Protein AF-A0A263NX92-F1 (afdb_monomer)

Radius of gyration: 28.62 Å; Cα contacts (8 Å, |Δi|>4): 161; chains: 1; bounding box: 52×69×77 Å

Foldseek 3Di:
DDDDDDDDPDPPDPDDPPPPPPPPPDDPDPDPPDDDDDDDDDDDDDPDDDDDFWKEKEFECDQAWKWKDFLRDIDIAHHRGIDIDTCVRDDIDIDGPDPPDDFPDWDWDADDPVHHTGTYTYTD

Nearest PDB structures (foldseek):
  7pmx-assembly1_A  TM=6.788E-01  e=3.581E-02  Homo sapiens
  7u8t-assembly1_A  TM=5.416E-01  e=2.992E-02  Thermochaetoides thermophila
  7pmw-assembly1_A  TM=6.203E-01  e=4.037E-02  Homo sapiens
  5a9d-assembly1_B  TM=5.008E-01  e=1.117E-01  Mus musculus
  7s8u-assembly1_A  TM=5.399E-01  e=1.699E-01  Equus caballus

Mean predicted aligned error: 17.08 Å

pLDDT: mean 76.17, std 19.88, range [32.62, 95.88]

Sequence (124 aa):
MDRKSPAVFTAVLVSVFMQVANADSAPTQNVPDGQVFIAPVQAPETPATTVVLKPVEVRNNSTFVVSVFQKGKKETLQPNGILTMDLSNGVITLSTTTKTDAVKFITLSGKTGACQQENCLTLQ

Solvent-accessible surface area (backbone atoms only — not comparable to full-atom values): 8246 Å² total; per-residue (Å²): 140,81,88,83,87,83,77,85,82,79,80,80,78,82,75,77,77,76,75,72,74,70,74,71,73,74,76,87,72,87,71,68,93,86,73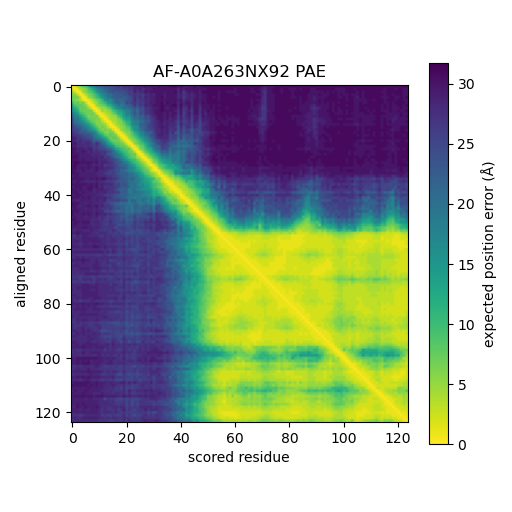,81,86,74,78,85,78,78,74,82,82,75,76,83,78,80,81,80,66,59,53,33,31,38,32,32,66,30,93,55,53,33,36,39,33,44,76,91,43,78,44,81,39,45,51,72,26,75,47,80,45,56,48,80,64,45,71,78,45,79,40,62,74,48,93,85,57,73,79,78,50,76,45,81,41,63,58,47,100,90,37,91,34,64,34,27,43,40,35,58

Secondary structure (DSSP, 8-state):
------------------------------PPTT----PPPPPP----------EEEEEE-SSS-EEEEETTEEEEE-TT-EEEEEGGG--EEEEESSSS-----EEEE---SS--SSEEEEE-

Structure (mmCIF, N/CA/C/O backbone):
data_AF-A0A263NX92-F1
#
_entry.id   AF-A0A263NX92-F1
#
loop_
_atom_site.group_PDB
_atom_site.id
_atom_site.type_symbol
_atom_site.label_atom_id
_atom_site.label_alt_id
_atom_site.label_comp_id
_atom_site.label_asym_id
_atom_site.label_entity_id
_atom_site.label_seq_id
_atom_site.pdbx_PDB_ins_code
_atom_site.Cartn_x
_atom_site.Cartn_y
_atom_site.Cartn_z
_atom_site.occupancy
_atom_site.B_iso_or_equiv
_atom_site.auth_seq_id
_atom_site.auth_comp_id
_atom_site.auth_asym_id
_atom_site.auth_atom_id
_atom_site.pdbx_PDB_model_num
ATOM 1 N N . MET A 1 1 ? 37.007 -23.638 48.343 1.00 36.69 1 MET A N 1
ATOM 2 C CA . MET A 1 1 ? 35.680 -24.173 48.709 1.00 36.69 1 MET A CA 1
ATOM 3 C C . MET A 1 1 ? 34.657 -23.168 48.214 1.00 36.69 1 MET A C 1
ATOM 5 O O . MET A 1 1 ? 34.750 -22.024 48.613 1.00 36.69 1 MET A O 1
ATOM 9 N N . ASP A 1 2 ? 33.699 -23.441 47.350 1.00 38.19 2 ASP A N 1
ATOM 10 C CA . ASP A 1 2 ? 33.380 -24.571 46.489 1.00 38.19 2 ASP A CA 1
ATOM 11 C C . ASP A 1 2 ? 32.191 -24.093 45.631 1.00 38.19 2 ASP A C 1
ATOM 13 O O . ASP A 1 2 ? 31.454 -23.204 46.053 1.00 38.19 2 ASP A O 1
ATOM 17 N N . ARG A 1 3 ? 31.986 -24.749 44.488 1.00 39.66 3 ARG A N 1
ATOM 18 C CA . ARG A 1 3 ? 30.860 -24.647 43.537 1.00 39.66 3 ARG A CA 1
ATOM 19 C C . ARG A 1 3 ? 30.851 -23.446 42.574 1.00 39.66 3 ARG A C 1
ATOM 21 O O . ARG A 1 3 ? 30.677 -22.318 43.003 1.00 39.66 3 ARG A O 1
ATOM 28 N N . LYS A 1 4 ? 31.065 -23.566 41.254 1.00 32.62 4 LYS A N 1
ATOM 29 C CA . LYS A 1 4 ? 30.801 -24.570 40.181 1.00 32.62 4 LYS A CA 1
ATOM 30 C C . LYS A 1 4 ? 29.796 -23.970 39.183 1.00 32.62 4 LYS A C 1
ATOM 32 O O . LYS A 1 4 ? 28.706 -23.563 39.562 1.00 32.62 4 LYS A O 1
ATOM 37 N N . SER A 1 5 ? 30.262 -23.890 37.936 1.00 48.75 5 SER A N 1
ATOM 38 C CA . SER A 1 5 ? 29.740 -23.218 36.738 1.00 48.75 5 SER A CA 1
ATOM 39 C C . SER A 1 5 ? 28.255 -23.387 36.422 1.00 48.75 5 SER A C 1
ATOM 41 O O . SER A 1 5 ? 27.680 -24.430 36.736 1.00 48.75 5 SER A O 1
ATOM 43 N N . PRO A 1 6 ? 27.720 -22.504 35.558 1.00 44.50 6 PRO A N 1
ATOM 44 C CA . PRO A 1 6 ? 26.688 -22.893 34.618 1.00 44.50 6 PRO A CA 1
ATOM 45 C C . PRO A 1 6 ? 27.161 -22.833 33.156 1.00 44.50 6 PRO A C 1
ATOM 47 O O . PRO A 1 6 ? 27.740 -21.858 32.688 1.00 44.50 6 PRO A O 1
ATOM 50 N N . ALA A 1 7 ? 26.831 -23.927 32.472 1.00 41.56 7 ALA A N 1
ATOM 51 C CA . ALA A 1 7 ? 26.396 -24.012 31.083 1.00 41.56 7 ALA A CA 1
ATOM 52 C C . ALA A 1 7 ? 27.351 -23.524 29.980 1.00 41.56 7 ALA A C 1
ATOM 54 O O . ALA A 1 7 ? 27.279 -22.411 29.467 1.00 41.56 7 ALA A O 1
ATOM 55 N N . VAL A 1 8 ? 28.160 -24.484 29.534 1.00 44.53 8 VAL A N 1
ATOM 56 C CA . VAL A 1 8 ? 28.642 -24.627 28.157 1.00 44.53 8 VAL A CA 1
ATOM 57 C C . VAL A 1 8 ? 27.474 -24.407 27.184 1.00 44.53 8 VAL A C 1
ATOM 59 O O . VAL A 1 8 ? 26.538 -25.202 27.154 1.00 44.53 8 VAL A O 1
ATOM 62 N N . PHE A 1 9 ? 27.522 -23.339 26.387 1.00 42.62 9 PHE A N 1
ATOM 63 C CA . PHE A 1 9 ? 26.643 -23.172 25.230 1.00 42.62 9 PHE A CA 1
ATOM 64 C C . PHE A 1 9 ? 27.138 -24.100 24.119 1.00 42.62 9 PHE A C 1
ATOM 66 O O . PHE A 1 9 ? 28.111 -23.814 23.424 1.00 42.62 9 PHE A O 1
ATOM 73 N N . THR A 1 10 ? 26.495 -25.257 23.991 1.00 46.72 10 THR A N 1
ATOM 74 C CA . THR A 1 10 ? 26.731 -26.202 22.901 1.00 46.72 10 THR A CA 1
ATOM 75 C C . THR A 1 10 ? 26.221 -25.584 21.599 1.00 46.72 10 THR A C 1
ATOM 77 O O . THR A 1 10 ? 25.019 -25.411 21.411 1.00 46.72 10 THR A O 1
ATOM 80 N N . ALA A 1 11 ? 27.137 -25.231 20.698 1.00 48.03 11 ALA A N 1
ATOM 81 C CA . ALA A 1 11 ? 26.807 -24.868 19.328 1.00 48.03 11 ALA A CA 1
ATOM 82 C C . ALA A 1 11 ? 26.220 -26.098 18.617 1.00 48.03 11 ALA A C 1
ATOM 84 O O . ALA A 1 11 ? 26.915 -27.088 18.390 1.00 48.03 11 ALA A O 1
ATOM 85 N N . VAL A 1 12 ? 24.932 -26.049 18.279 1.00 42.97 12 VAL A N 1
ATOM 86 C CA . VAL A 1 12 ? 24.300 -27.050 17.415 1.00 42.97 12 VAL A CA 1
ATOM 87 C C . VAL A 1 12 ? 24.704 -26.731 15.975 1.00 42.97 12 VAL A C 1
ATOM 89 O O . VAL A 1 12 ? 24.102 -25.886 15.317 1.00 42.97 12 VAL A O 1
ATOM 92 N N . LEU A 1 13 ? 25.765 -27.381 15.495 1.00 49.66 13 LEU A N 1
ATOM 93 C CA . LEU A 1 13 ? 26.097 -27.443 14.072 1.00 49.66 13 LEU A CA 1
ATOM 94 C C . LEU A 1 13 ? 25.064 -28.338 13.380 1.00 49.66 13 LEU A C 1
ATOM 96 O O . LEU A 1 13 ? 25.136 -29.563 13.461 1.00 49.66 13 LEU A O 1
ATOM 100 N N . VAL A 1 14 ? 24.096 -27.731 12.694 1.00 44.16 14 VAL A N 1
ATOM 101 C CA . VAL A 1 14 ? 23.236 -28.456 11.753 1.00 44.16 14 VAL A CA 1
ATOM 102 C C . VAL A 1 14 ? 24.088 -28.780 10.525 1.00 44.16 14 VAL A C 1
ATOM 104 O O . VAL A 1 14 ? 24.248 -27.958 9.626 1.00 44.16 14 VAL A O 1
ATOM 107 N N . SER A 1 15 ? 24.688 -29.972 10.517 1.00 48.22 15 SER A N 1
ATOM 108 C CA . SER A 1 15 ? 25.292 -30.542 9.313 1.00 48.22 15 SER A CA 1
ATOM 109 C C . SER A 1 15 ? 24.177 -30.852 8.321 1.00 48.22 15 SER A C 1
ATOM 111 O O . SER A 1 15 ? 23.390 -31.775 8.529 1.00 48.22 15 SER A O 1
ATOM 113 N N . VAL A 1 16 ? 24.102 -30.082 7.238 1.00 42.59 16 VAL A N 1
ATOM 114 C CA . VAL A 1 16 ? 23.393 -30.519 6.037 1.00 42.59 16 VAL A CA 1
ATOM 115 C C . VAL A 1 16 ? 24.229 -31.653 5.461 1.00 42.59 16 VAL A C 1
ATOM 117 O O . VAL A 1 16 ? 25.334 -31.428 4.970 1.00 42.59 16 VAL A O 1
ATOM 120 N N . PHE A 1 17 ? 23.725 -32.881 5.566 1.00 48.62 17 PHE A N 1
ATOM 121 C CA . PHE A 1 17 ? 24.241 -33.984 4.774 1.00 48.62 17 PHE A CA 1
ATOM 122 C C . PHE A 1 17 ? 24.093 -33.578 3.308 1.00 48.62 17 PHE A C 1
ATOM 124 O O . PHE A 1 17 ? 22.986 -33.566 2.770 1.00 48.62 17 PHE A O 1
ATOM 131 N N . MET A 1 18 ? 25.206 -33.217 2.664 1.00 44.03 18 MET A N 1
ATOM 132 C CA . MET A 1 18 ? 25.295 -33.363 1.222 1.00 44.03 18 MET A CA 1
ATOM 133 C C . MET A 1 18 ? 25.014 -34.835 0.957 1.00 44.03 18 MET A C 1
ATOM 135 O O . MET A 1 18 ? 25.804 -35.704 1.328 1.00 44.03 18 MET A O 1
ATOM 139 N N . GLN A 1 19 ? 23.854 -35.117 0.370 1.00 42.47 19 GLN A N 1
ATOM 140 C CA . GLN A 1 19 ? 23.668 -36.375 -0.318 1.00 42.47 19 GLN A CA 1
ATOM 141 C C . GLN A 1 19 ? 24.729 -36.380 -1.411 1.00 42.47 19 GLN A C 1
ATOM 143 O O . GLN A 1 19 ? 24.612 -35.682 -2.416 1.00 42.47 19 GLN A O 1
ATOM 148 N N . VAL A 1 20 ? 25.809 -37.118 -1.163 1.00 47.88 20 VAL A N 1
ATOM 149 C CA . VAL A 1 20 ? 26.634 -37.667 -2.226 1.00 47.88 20 VAL A CA 1
ATOM 150 C C . VAL A 1 20 ? 25.630 -38.396 -3.102 1.00 47.88 20 VAL A C 1
ATOM 152 O O . VAL A 1 20 ? 25.088 -39.431 -2.713 1.00 47.88 20 VAL A O 1
ATOM 155 N N . ALA A 1 21 ? 25.291 -37.800 -4.242 1.00 41.56 21 ALA A N 1
ATOM 156 C CA . ALA A 1 21 ? 24.788 -38.584 -5.340 1.00 41.56 21 ALA A CA 1
ATOM 157 C C . ALA A 1 21 ? 25.918 -39.573 -5.613 1.00 41.56 21 ALA A C 1
ATOM 159 O O . ALA A 1 21 ? 26.937 -39.217 -6.206 1.00 41.56 21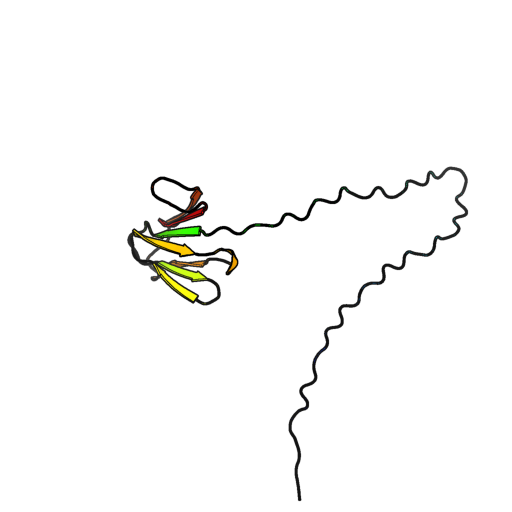 ALA A O 1
ATOM 160 N N . ASN A 1 22 ? 25.783 -40.785 -5.075 1.00 43.62 22 ASN A N 1
ATOM 161 C CA . ASN A 1 22 ? 26.485 -41.923 -5.619 1.00 43.62 22 ASN A CA 1
ATOM 162 C C . ASN A 1 22 ? 26.072 -41.925 -7.088 1.00 43.62 22 ASN A C 1
ATOM 164 O O . ASN A 1 22 ? 24.952 -42.306 -7.424 1.00 43.62 22 ASN A O 1
ATOM 168 N N . ALA A 1 23 ? 26.945 -41.408 -7.953 1.00 38.09 23 ALA A N 1
ATOM 169 C CA . ALA A 1 23 ? 26.982 -41.851 -9.325 1.00 38.09 23 ALA A CA 1
ATOM 170 C C . ALA A 1 23 ? 27.238 -43.346 -9.197 1.00 38.09 23 ALA A C 1
ATOM 172 O O . ALA A 1 23 ? 28.356 -43.766 -8.887 1.00 38.09 23 ALA A O 1
ATOM 173 N N . ASP A 1 24 ? 26.146 -44.108 -9.251 1.00 38.84 24 ASP A N 1
ATOM 174 C CA . ASP A 1 24 ? 26.176 -45.553 -9.219 1.00 38.84 24 ASP A CA 1
ATOM 175 C C . ASP A 1 24 ? 27.180 -45.948 -10.293 1.00 38.84 24 ASP A C 1
ATOM 177 O O . ASP A 1 24 ? 27.039 -45.602 -11.472 1.00 38.84 24 ASP A O 1
ATOM 181 N N . SER A 1 25 ? 28.301 -46.491 -9.830 1.00 46.12 25 SER A N 1
ATOM 182 C CA . SER A 1 25 ? 29.381 -46.906 -10.702 1.00 46.12 25 SER A CA 1
ATOM 183 C C . SER A 1 25 ? 28.756 -47.926 -11.631 1.00 46.12 25 SER A C 1
ATOM 185 O O . SER A 1 25 ? 28.225 -48.921 -11.146 1.00 46.12 25 SER A O 1
ATOM 187 N N . ALA A 1 26 ? 28.735 -47.601 -12.926 1.00 49.41 26 ALA A N 1
ATOM 188 C CA . ALA A 1 26 ? 28.002 -48.323 -13.954 1.00 49.41 26 ALA A CA 1
ATOM 189 C C . ALA A 1 26 ? 27.957 -49.831 -13.660 1.00 49.41 26 ALA A C 1
ATOM 191 O O . ALA A 1 26 ? 29.025 -50.451 -13.581 1.00 49.41 26 ALA A O 1
ATOM 192 N N . PRO A 1 27 ? 26.773 -50.459 -13.519 1.00 44.75 27 PRO A N 1
ATOM 193 C CA . PRO A 1 27 ? 26.744 -51.898 -13.623 1.00 44.75 27 PRO A CA 1
ATOM 194 C C . PRO A 1 27 ? 27.219 -52.209 -15.043 1.00 44.75 27 PRO A C 1
ATOM 196 O O . PRO A 1 27 ? 26.691 -51.677 -16.020 1.00 44.75 27 PRO A O 1
ATOM 199 N N . THR A 1 28 ? 28.263 -53.025 -15.158 1.00 56.41 28 THR A N 1
ATOM 200 C CA . THR A 1 28 ? 28.640 -53.675 -16.412 1.00 56.41 28 THR A CA 1
ATOM 201 C C . THR A 1 28 ? 27.437 -54.501 -16.854 1.00 56.41 28 THR A C 1
ATOM 203 O O . THR A 1 28 ? 27.217 -55.627 -16.413 1.00 56.41 28 THR A O 1
ATOM 206 N N . GLN A 1 29 ? 26.573 -53.874 -17.647 1.00 52.28 29 GLN A N 1
ATOM 207 C CA . GLN A 1 29 ? 25.286 -54.423 -18.015 1.00 52.28 29 GLN A CA 1
ATOM 208 C C . GLN A 1 29 ? 25.522 -55.379 -19.186 1.00 52.28 29 GLN A C 1
ATOM 210 O O . GLN A 1 29 ? 25.699 -54.962 -20.328 1.00 52.28 29 GLN A O 1
ATOM 215 N N . ASN A 1 30 ? 25.534 -56.680 -18.891 1.00 58.66 30 ASN A N 1
ATOM 216 C CA . ASN A 1 30 ? 25.137 -57.700 -19.857 1.00 58.66 30 ASN A CA 1
ATOM 217 C C . ASN A 1 30 ? 23.679 -57.401 -20.237 1.00 58.66 30 ASN A C 1
ATOM 219 O O . ASN A 1 30 ? 22.752 -57.864 -19.573 1.00 58.66 30 ASN A O 1
ATOM 223 N N . VAL A 1 31 ? 23.480 -56.549 -21.241 1.00 58.94 31 VAL A N 1
ATOM 224 C CA . VAL A 1 31 ? 22.166 -56.256 -21.812 1.00 58.94 31 VAL A CA 1
ATOM 225 C C . VAL A 1 31 ? 21.848 -57.380 -22.806 1.00 58.94 31 VAL A C 1
ATOM 227 O O . VAL A 1 31 ? 22.602 -57.546 -23.762 1.00 58.94 31 VAL A O 1
ATOM 230 N N . PRO A 1 32 ? 20.782 -58.177 -22.607 1.00 59.53 32 PRO A N 1
ATOM 231 C CA . PRO A 1 32 ? 20.321 -59.124 -23.618 1.00 59.53 32 PRO A CA 1
ATOM 232 C C . PRO A 1 32 ? 19.950 -58.378 -24.904 1.00 59.53 32 PRO A C 1
ATOM 234 O O . PRO A 1 32 ? 19.324 -57.316 -24.835 1.00 59.53 32 PRO A O 1
ATOM 237 N N . ASP A 1 33 ? 20.322 -58.935 -26.060 1.00 56.97 33 ASP A N 1
ATOM 238 C CA . ASP A 1 33 ? 20.054 -58.348 -27.376 1.00 56.97 33 ASP A CA 1
ATOM 239 C C . ASP A 1 33 ? 18.587 -57.901 -27.505 1.00 56.97 33 ASP A C 1
ATOM 241 O O . ASP A 1 33 ? 17.658 -58.700 -27.369 1.00 56.97 33 ASP A O 1
ATOM 245 N N . GLY A 1 34 ? 18.384 -56.603 -27.760 1.00 61.59 34 GLY A N 1
ATOM 246 C CA . GLY A 1 34 ? 17.067 -56.008 -28.015 1.00 61.59 34 GLY A CA 1
ATOM 247 C C . G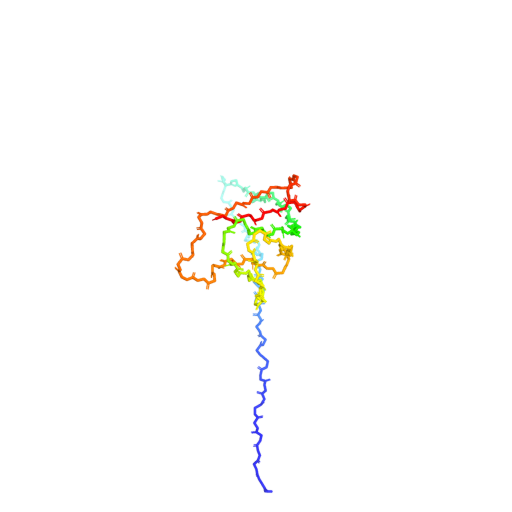LY A 1 34 ? 16.674 -54.815 -27.137 1.00 61.59 34 GLY A C 1
ATOM 248 O O . GLY A 1 34 ? 15.649 -54.195 -27.413 1.00 61.59 34 GLY A O 1
ATOM 249 N N . GLN A 1 35 ? 17.454 -54.442 -26.117 1.00 61.19 35 GLN A N 1
ATOM 250 C CA . GLN A 1 35 ? 17.195 -53.207 -25.363 1.00 61.19 35 GLN A CA 1
ATOM 251 C C . GLN A 1 35 ? 18.003 -52.028 -25.915 1.00 61.19 35 GLN A C 1
ATOM 253 O O . GLN A 1 35 ? 19.230 -52.058 -25.977 1.00 61.19 35 GLN A O 1
ATOM 258 N N . VAL A 1 36 ? 17.294 -50.964 -26.296 1.00 71.25 36 VAL A N 1
ATOM 259 C CA . VAL A 1 36 ? 17.892 -49.686 -26.690 1.00 71.25 36 VAL A CA 1
ATOM 260 C C . VAL A 1 36 ? 18.148 -48.869 -25.429 1.00 71.25 36 VAL A C 1
ATOM 262 O O . VAL A 1 36 ? 17.213 -48.511 -24.713 1.00 71.25 36 VAL A O 1
ATOM 265 N N . PHE A 1 37 ? 19.415 -48.560 -25.162 1.00 70.94 37 PHE A N 1
ATOM 266 C CA . PHE A 1 37 ? 19.781 -47.605 -24.123 1.00 70.94 37 PHE A CA 1
ATOM 267 C C . PHE A 1 37 ? 19.394 -46.194 -24.581 1.00 70.94 37 PHE A C 1
ATOM 269 O O . PHE A 1 37 ? 19.979 -45.656 -25.522 1.00 70.94 37 PHE A O 1
ATOM 276 N N . ILE A 1 38 ? 18.404 -45.588 -23.925 1.00 73.50 38 ILE A N 1
ATOM 277 C CA . ILE A 1 38 ? 18.078 -44.173 -24.115 1.00 73.50 38 ILE A CA 1
ATOM 278 C C . ILE A 1 38 ? 18.811 -43.407 -23.020 1.00 73.50 38 ILE A C 1
ATOM 280 O O . ILE A 1 38 ? 18.484 -43.542 -21.841 1.00 73.50 38 ILE A O 1
ATOM 284 N N . ALA A 1 39 ? 19.812 -42.616 -23.408 1.00 78.44 39 ALA A N 1
ATOM 285 C CA . ALA A 1 39 ? 20.471 -41.719 -22.471 1.00 78.44 39 ALA A CA 1
ATOM 286 C C . ALA A 1 39 ? 19.424 -40.765 -21.862 1.00 78.44 39 ALA A C 1
ATOM 288 O O . ALA A 1 39 ? 18.584 -40.241 -22.602 1.00 78.44 39 ALA A O 1
ATOM 289 N N . PRO A 1 40 ? 19.442 -40.529 -20.539 1.00 75.25 40 PRO A N 1
ATOM 290 C CA . PRO A 1 40 ? 18.531 -39.577 -19.921 1.00 75.25 40 PRO A CA 1
ATOM 291 C C . PRO A 1 40 ? 18.740 -38.197 -20.553 1.00 75.25 40 PRO A C 1
ATOM 293 O O . PRO A 1 40 ? 19.834 -37.637 -20.513 1.00 75.25 40 PRO A O 1
ATOM 296 N N . VAL A 1 41 ? 17.689 -37.657 -21.169 1.00 80.75 41 VAL A N 1
ATOM 297 C CA . VAL A 1 41 ? 17.711 -36.307 -21.737 1.00 80.75 41 VAL A CA 1
ATOM 298 C C . VAL A 1 41 ? 17.555 -35.319 -20.586 1.00 80.75 41 VAL A C 1
ATOM 300 O O . VAL A 1 41 ? 16.542 -35.326 -19.887 1.00 80.75 41 VAL A O 1
ATOM 303 N N . GLN A 1 42 ? 18.567 -34.479 -20.373 1.00 75.56 42 GLN A N 1
ATOM 304 C CA . GLN A 1 42 ? 18.513 -33.409 -19.382 1.00 75.56 42 GLN A CA 1
ATOM 305 C C . GLN A 1 42 ? 17.471 -32.367 -19.816 1.00 75.56 42 GLN A C 1
ATOM 307 O O . GLN A 1 42 ? 17.490 -31.894 -20.954 1.00 75.56 42 GLN A O 1
ATOM 312 N N . ALA A 1 43 ? 16.540 -32.029 -18.919 1.00 79.25 43 ALA A N 1
ATOM 313 C CA . ALA A 1 43 ? 15.580 -30.957 -19.161 1.00 79.25 43 ALA A CA 1
ATOM 314 C C . ALA A 1 43 ? 16.324 -29.620 -19.361 1.00 79.25 43 ALA A C 1
ATOM 316 O O . ALA A 1 43 ? 17.357 -29.416 -18.718 1.00 79.25 43 ALA A O 1
ATOM 317 N N . PRO A 1 44 ? 15.823 -28.705 -20.215 1.00 81.00 44 PRO A N 1
ATOM 318 C CA . PRO A 1 44 ? 16.431 -27.391 -20.388 1.00 81.00 44 PRO A CA 1
ATOM 319 C C . PRO A 1 44 ? 16.593 -26.693 -19.037 1.00 81.00 44 PRO A C 1
ATOM 321 O O . PRO A 1 44 ? 15.636 -26.590 -18.268 1.00 81.00 44 PRO A O 1
ATOM 324 N N . GLU A 1 45 ? 17.799 -26.216 -18.742 1.00 79.56 45 GLU A N 1
ATOM 325 C CA . GLU A 1 45 ? 18.038 -25.420 -17.544 1.00 79.56 45 GLU A CA 1
ATOM 326 C C . GLU A 1 45 ? 17.323 -24.074 -17.704 1.00 79.56 45 GLU A C 1
ATOM 328 O O . GLU A 1 45 ? 17.703 -23.237 -18.525 1.00 79.56 45 GLU A O 1
ATOM 333 N N . THR A 1 46 ? 16.245 -23.867 -16.944 1.00 76.31 46 THR A N 1
ATOM 334 C CA . THR A 1 46 ? 15.578 -22.564 -16.886 1.00 76.31 46 THR A CA 1
ATOM 335 C C . THR A 1 46 ? 16.515 -21.582 -16.183 1.00 76.31 46 THR A C 1
ATOM 337 O O . THR A 1 46 ? 16.885 -21.835 -15.032 1.00 76.31 46 THR A O 1
ATOM 340 N N . PRO A 1 47 ? 16.896 -20.454 -16.811 1.00 78.00 47 PRO A N 1
ATOM 341 C CA . PRO A 1 47 ? 17.732 -19.466 -16.149 1.00 78.00 47 PRO A CA 1
ATOM 342 C C . PRO A 1 47 ? 17.039 -18.965 -14.879 1.00 78.00 47 PRO A C 1
ATOM 344 O O . PRO A 1 47 ? 15.850 -18.628 -14.885 1.00 78.00 47 PRO A O 1
ATOM 347 N N . ALA A 1 48 ? 17.791 -18.917 -13.778 1.00 71.94 48 ALA A N 1
ATOM 348 C CA . ALA A 1 48 ? 17.306 -18.368 -12.522 1.00 71.94 48 ALA A CA 1
ATOM 349 C 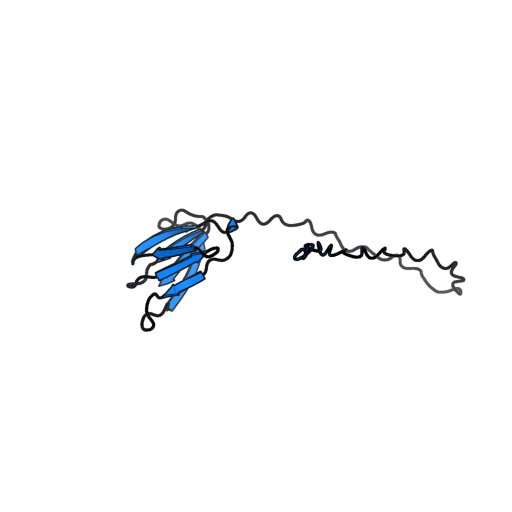C . ALA A 1 48 ? 16.850 -16.918 -12.751 1.00 71.94 48 ALA A C 1
ATOM 351 O O . ALA A 1 48 ? 17.640 -16.050 -13.120 1.00 71.94 48 ALA A O 1
ATOM 352 N N . THR A 1 49 ? 15.555 -16.658 -12.569 1.00 69.31 49 THR A N 1
ATOM 353 C CA . THR A 1 49 ? 15.002 -15.311 -12.727 1.00 69.31 49 THR A CA 1
ATOM 354 C C . THR A 1 49 ? 15.309 -14.502 -11.473 1.00 69.31 49 THR A C 1
ATOM 356 O O . THR A 1 49 ? 14.744 -14.751 -10.409 1.00 69.31 49 THR A O 1
ATOM 359 N N . THR A 1 50 ? 16.193 -13.514 -11.592 1.00 66.56 50 THR A N 1
ATOM 360 C CA . THR A 1 50 ? 16.438 -12.543 -10.522 1.00 66.56 50 THR A CA 1
ATOM 361 C C . THR A 1 50 ? 15.239 -11.603 -10.422 1.00 66.56 50 THR A C 1
ATOM 363 O O . THR A 1 50 ? 15.049 -10.726 -11.265 1.00 66.56 50 THR A O 1
ATOM 366 N N . VAL A 1 51 ? 14.404 -11.785 -9.397 1.00 67.00 51 VAL A N 1
ATOM 367 C CA . VAL A 1 51 ? 13.261 -10.901 -9.139 1.00 67.00 51 VAL A CA 1
ATOM 368 C C . VAL A 1 51 ? 13.779 -9.590 -8.550 1.00 67.00 51 VAL A C 1
ATOM 370 O O . VAL A 1 51 ? 14.119 -9.514 -7.371 1.00 67.00 51 VAL A O 1
ATOM 373 N N . VAL A 1 52 ? 13.849 -8.544 -9.374 1.00 75.19 52 VAL A N 1
ATOM 374 C CA . VAL A 1 52 ? 14.128 -7.185 -8.895 1.00 75.19 52 VAL A CA 1
ATOM 375 C C . VAL A 1 52 ? 12.859 -6.644 -8.245 1.00 75.19 52 VAL A C 1
ATOM 377 O O . VAL A 1 52 ? 11.898 -6.284 -8.926 1.00 75.19 52 VAL A O 1
ATOM 380 N N . LEU A 1 53 ? 12.847 -6.615 -6.915 1.00 78.38 53 LEU A N 1
ATOM 381 C CA . LEU A 1 53 ? 11.747 -6.058 -6.139 1.00 78.38 53 LEU A CA 1
ATOM 382 C C . LEU A 1 53 ? 11.800 -4.531 -6.219 1.00 78.38 53 LEU A C 1
ATOM 384 O O . LEU A 1 53 ? 12.762 -3.905 -5.782 1.00 78.38 53 LEU A O 1
ATOM 388 N N . LYS A 1 54 ? 10.771 -3.942 -6.830 1.00 84.69 54 LYS A N 1
ATOM 389 C CA . LYS A 1 54 ? 10.641 -2.492 -7.007 1.00 84.69 54 LYS A CA 1
ATOM 390 C C . LYS A 1 54 ? 9.860 -1.869 -5.847 1.00 84.69 54 LYS A C 1
ATOM 392 O O . LYS A 1 54 ? 9.022 -2.556 -5.254 1.00 84.69 54 LYS A O 1
ATOM 397 N N . PRO A 1 55 ? 10.090 -0.580 -5.536 1.00 90.12 55 PRO A N 1
ATOM 398 C CA . PRO A 1 55 ? 9.285 0.127 -4.553 1.00 90.12 55 PRO A CA 1
ATOM 399 C C . PRO A 1 55 ? 7.813 0.157 -4.971 1.00 90.12 55 PRO A C 1
ATOM 401 O O . PRO A 1 55 ? 7.473 0.176 -6.158 1.00 90.12 55 PRO A O 1
ATOM 404 N N . VAL A 1 56 ? 6.943 0.161 -3.970 1.00 93.62 56 VAL A N 1
ATOM 405 C CA . VAL A 1 56 ? 5.493 0.191 -4.115 1.00 93.62 56 VAL A CA 1
ATOM 406 C C . VAL A 1 56 ? 4.924 1.393 -3.378 1.00 93.62 56 VAL A C 1
ATOM 408 O O . VAL A 1 56 ? 5.305 1.692 -2.248 1.00 93.62 56 VAL A O 1
ATOM 411 N N . GLU A 1 57 ? 4.004 2.094 -4.023 1.00 95.69 57 GLU A N 1
ATOM 412 C CA . GLU A 1 57 ? 3.251 3.187 -3.422 1.00 95.69 57 GLU A CA 1
ATOM 413 C C . GLU A 1 57 ? 1.942 2.640 -2.853 1.00 95.69 57 GLU A C 1
ATOM 415 O O . GLU A 1 57 ? 1.090 2.143 -3.583 1.00 95.69 57 GLU A O 1
ATOM 420 N N . VAL A 1 58 ? 1.770 2.714 -1.541 1.00 95.44 58 VAL A N 1
ATOM 421 C CA . VAL A 1 58 ? 0.532 2.381 -0.842 1.00 95.44 58 VAL A CA 1
ATOM 422 C C . VAL A 1 58 ? -0.299 3.651 -0.699 1.00 95.44 58 VAL A C 1
ATOM 424 O O . VAL A 1 58 ? 0.150 4.631 -0.107 1.00 95.44 58 VAL A O 1
ATOM 427 N N . ARG A 1 59 ? -1.523 3.638 -1.225 1.00 95.19 59 ARG A N 1
ATOM 428 C CA . ARG A 1 59 ? -2.464 4.761 -1.185 1.00 95.19 59 ARG A CA 1
ATOM 429 C C . ARG A 1 59 ? -3.708 4.374 -0.410 1.00 95.19 59 ARG A C 1
ATOM 431 O O . ARG A 1 59 ? -4.376 3.394 -0.741 1.00 95.19 59 ARG A O 1
ATOM 438 N N . ASN A 1 60 ? -4.043 5.168 0.596 1.00 94.88 60 ASN A N 1
ATOM 439 C CA . ASN A 1 60 ? -5.283 5.012 1.335 1.00 94.88 60 ASN A CA 1
ATOM 440 C C . ASN A 1 60 ? -6.350 5.942 0.752 1.00 94.88 60 ASN A C 1
ATOM 442 O O . ASN A 1 60 ? -6.447 7.088 1.167 1.00 94.88 60 ASN A O 1
ATOM 446 N N . ASN A 1 61 ? -7.164 5.460 -0.184 1.00 93.50 61 ASN A N 1
ATOM 447 C CA . ASN A 1 61 ? -8.301 6.221 -0.712 1.00 93.50 61 ASN A CA 1
ATOM 448 C C . ASN A 1 61 ? -9.590 5.981 0.098 1.00 93.50 61 ASN A C 1
ATOM 450 O O . ASN A 1 61 ? -10.664 6.419 -0.314 1.00 93.50 61 ASN A O 1
ATOM 454 N N . SER A 1 62 ? -9.507 5.278 1.232 1.00 91.69 62 SER A N 1
ATOM 455 C CA . SER A 1 62 ? -10.640 5.104 2.138 1.00 91.69 62 SER A CA 1
ATOM 456 C C . SER A 1 62 ? -10.858 6.351 3.004 1.00 91.69 62 SER A C 1
ATOM 458 O O . SER A 1 62 ? -10.005 7.237 3.101 1.00 91.69 62 SER A O 1
ATOM 460 N N . THR A 1 63 ? -12.009 6.413 3.672 1.00 92.06 63 THR A N 1
ATOM 461 C CA . THR A 1 63 ? -12.357 7.503 4.597 1.00 92.06 63 THR A CA 1
ATOM 462 C C . THR A 1 63 ? -11.813 7.298 6.011 1.00 92.06 63 THR A C 1
ATOM 464 O O . THR A 1 63 ? -12.045 8.140 6.876 1.00 92.06 63 THR A O 1
ATOM 467 N N . PHE A 1 64 ? -11.123 6.187 6.275 1.00 92.56 64 PHE A N 1
ATOM 468 C CA . PHE A 1 64 ? -10.645 5.809 7.602 1.00 92.56 64 PHE A CA 1
ATOM 469 C C . PHE A 1 64 ? -9.129 5.601 7.623 1.00 92.56 64 PHE A C 1
ATOM 471 O O . PHE A 1 64 ? -8.456 5.520 6.596 1.00 92.56 64 PHE A O 1
ATOM 478 N N . VAL A 1 65 ? -8.567 5.543 8.827 1.00 93.56 65 VAL A N 1
ATOM 479 C CA . VAL A 1 65 ? -7.132 5.337 9.036 1.00 93.56 65 VAL A CA 1
ATOM 480 C C . VAL A 1 65 ? -6.783 3.862 8.835 1.00 93.56 65 VAL A C 1
ATOM 482 O O . VAL A 1 65 ? -7.451 2.978 9.382 1.00 93.56 65 VAL A O 1
ATOM 485 N N . VAL A 1 66 ? -5.698 3.593 8.111 1.00 94.62 66 VAL A N 1
ATOM 486 C CA . VAL A 1 66 ? -5.181 2.240 7.860 1.00 94.62 66 VAL A CA 1
ATOM 487 C C . VAL A 1 66 ? -3.831 2.070 8.545 1.00 94.62 66 VAL A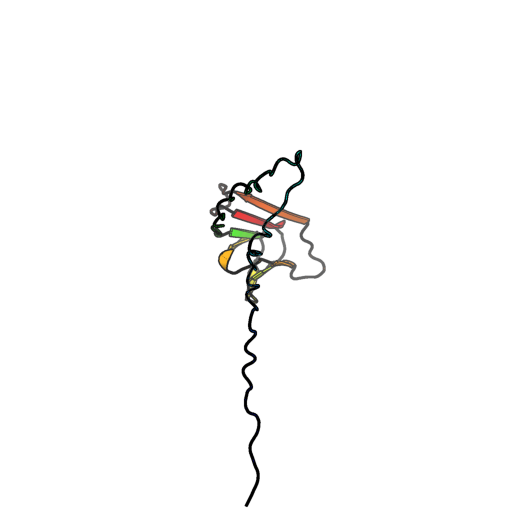 C 1
ATOM 489 O O . VAL A 1 66 ? -2.993 2.966 8.539 1.00 94.62 66 VAL A O 1
ATOM 492 N N . SER A 1 67 ? -3.605 0.903 9.139 1.00 94.50 67 SER A N 1
ATOM 493 C CA . SER A 1 67 ? -2.295 0.498 9.639 1.00 94.50 67 SER A CA 1
ATOM 494 C C . SER A 1 67 ? -1.570 -0.332 8.580 1.00 94.50 67 SER A C 1
ATOM 496 O O . SER A 1 67 ? -2.100 -1.339 8.107 1.00 94.50 67 SER A O 1
ATOM 498 N N . VAL A 1 68 ? -0.355 0.079 8.231 1.00 94.94 68 VAL A N 1
ATOM 499 C CA . VAL A 1 68 ? 0.533 -0.617 7.298 1.00 94.94 68 VAL A CA 1
ATOM 500 C C . VAL A 1 68 ? 1.649 -1.276 8.098 1.00 94.94 68 VAL A C 1
ATOM 502 O O . VAL A 1 68 ? 2.280 -0.629 8.930 1.00 94.94 68 VAL A O 1
ATOM 505 N N . PHE A 1 69 ? 1.890 -2.562 7.873 1.00 95.38 69 PHE A N 1
ATOM 506 C CA . PHE A 1 69 ? 2.925 -3.320 8.564 1.00 95.38 69 PHE A CA 1
ATOM 507 C C . PHE A 1 69 ? 3.922 -3.903 7.572 1.00 95.38 69 PHE A C 1
ATOM 509 O O . PHE A 1 69 ? 3.531 -4.527 6.585 1.00 95.38 69 PHE A O 1
ATOM 516 N N . GLN A 1 70 ? 5.209 -3.760 7.875 1.00 95.88 70 GLN A N 1
ATOM 517 C CA . GLN A 1 70 ? 6.282 -4.413 7.132 1.00 95.88 70 GLN A CA 1
ATOM 518 C C . GLN A 1 70 ? 7.447 -4.719 8.072 1.00 95.88 70 GLN A C 1
ATOM 520 O O . GLN A 1 70 ? 7.913 -3.848 8.805 1.00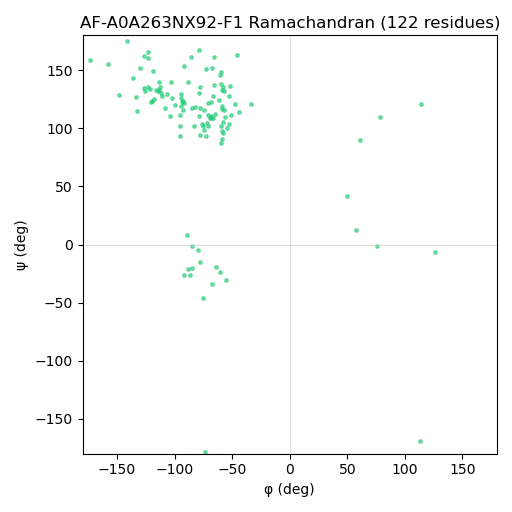 95.88 70 GLN A O 1
ATOM 525 N N . LYS A 1 71 ? 7.921 -5.971 8.079 1.00 94.00 71 LYS A N 1
ATOM 526 C CA . LYS A 1 71 ? 9.074 -6.410 8.893 1.00 94.00 71 LYS A CA 1
ATOM 527 C C . LYS A 1 71 ? 8.976 -6.002 10.378 1.00 94.00 71 LYS A C 1
ATOM 529 O O . LYS A 1 71 ? 9.940 -5.534 10.978 1.00 94.00 71 LYS A O 1
ATOM 534 N N . GLY A 1 72 ? 7.783 -6.127 10.963 1.00 91.88 72 GLY A N 1
ATOM 535 C CA . GLY A 1 72 ? 7.519 -5.769 12.364 1.00 91.88 72 GLY A CA 1
ATOM 536 C C . GLY A 1 72 ? 7.418 -4.265 12.652 1.00 91.88 72 GLY A C 1
ATOM 537 O O . GLY A 1 72 ? 7.135 -3.892 13.788 1.00 91.88 72 GLY A O 1
ATOM 538 N N . LYS A 1 73 ? 7.602 -3.394 11.652 1.00 92.88 73 LYS A N 1
ATOM 539 C CA . LYS A 1 73 ? 7.321 -1.959 11.766 1.00 92.88 73 LYS A CA 1
ATOM 540 C C . LYS A 1 73 ? 5.868 -1.688 11.408 1.00 92.88 73 LYS A C 1
ATOM 542 O O . LYS A 1 73 ? 5.350 -2.282 10.465 1.00 92.88 73 LYS A O 1
ATOM 547 N N . LYS A 1 74 ? 5.238 -0.791 12.164 1.00 94.38 74 LYS A N 1
ATOM 548 C CA . LYS A 1 74 ? 3.879 -0.303 11.929 1.00 94.38 74 LYS A CA 1
ATOM 549 C C . LYS A 1 74 ? 3.939 1.164 11.526 1.00 94.38 74 LYS A C 1
ATOM 551 O O . LYS A 1 74 ? 4.516 1.968 12.253 1.00 94.38 74 LYS A O 1
ATOM 556 N N . GLU A 1 75 ? 3.267 1.499 10.440 1.00 94.94 75 GLU A N 1
ATOM 557 C CA . GLU A 1 75 ? 3.002 2.866 10.015 1.00 94.94 75 GLU A CA 1
ATOM 558 C C . GLU A 1 75 ? 1.498 3.124 9.961 1.00 94.94 75 GLU A C 1
ATOM 560 O O . GLU A 1 75 ? 0.695 2.221 9.720 1.00 94.94 75 GLU A O 1
ATOM 565 N N . THR A 1 76 ? 1.110 4.368 10.221 1.00 94.69 76 THR A N 1
ATOM 566 C CA . THR A 1 76 ? -0.290 4.791 10.213 1.00 94.69 76 THR A CA 1
ATOM 567 C C . THR A 1 76 ? -0.524 5.660 8.990 1.00 94.69 76 THR A C 1
ATOM 569 O O . THR A 1 76 ? 0.054 6.739 8.876 1.00 94.69 76 THR A O 1
ATOM 572 N N . LEU A 1 77 ? -1.398 5.207 8.097 1.00 95.44 77 LEU A N 1
ATOM 573 C CA . LEU A 1 77 ? -1.732 5.889 6.859 1.00 95.44 77 LEU A CA 1
ATOM 574 C C . LEU A 1 77 ? -3.100 6.564 6.986 1.00 95.44 77 LEU A C 1
ATOM 576 O O . LEU A 1 77 ? -4.139 5.905 7.075 1.00 95.44 77 LEU A O 1
ATOM 580 N N . GLN A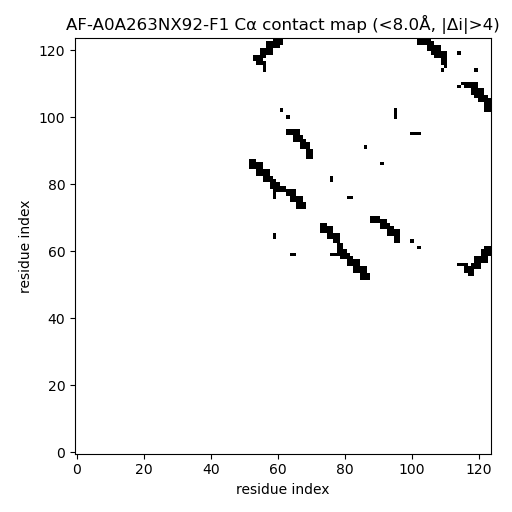 1 78 ? -3.090 7.895 7.013 1.00 95.56 78 GLN A N 1
ATOM 581 C CA . GLN A 1 78 ? -4.299 8.720 7.085 1.00 95.56 78 GLN A CA 1
ATOM 582 C C . GLN A 1 78 ? -5.158 8.584 5.814 1.00 95.56 78 GLN A C 1
ATOM 584 O O . GLN A 1 78 ? -4.639 8.141 4.785 1.00 95.56 78 GLN A O 1
ATOM 589 N N . PRO A 1 79 ? -6.451 8.960 5.852 1.00 94.44 79 PRO A N 1
ATOM 590 C CA . PRO A 1 79 ? -7.277 9.086 4.651 1.00 94.44 79 PRO A CA 1
ATOM 591 C C . PRO A 1 79 ? -6.607 9.970 3.593 1.00 94.44 79 PRO A C 1
ATOM 593 O O . PRO A 1 79 ? -6.049 11.019 3.914 1.00 94.44 79 PRO A O 1
ATOM 596 N N . ASN A 1 80 ? -6.648 9.539 2.333 1.00 93.62 80 ASN A N 1
ATOM 597 C CA . ASN A 1 80 ? -5.910 10.101 1.190 1.00 93.62 80 ASN A CA 1
ATOM 598 C C . ASN A 1 80 ? -4.379 10.126 1.354 1.00 93.62 80 ASN A C 1
ATOM 600 O O . ASN A 1 80 ? -3.675 10.775 0.579 1.00 93.62 80 ASN A O 1
ATOM 604 N N . GLY A 1 81 ? -3.857 9.423 2.358 1.00 94.56 81 GLY A N 1
ATOM 605 C CA . GLY A 1 81 ? -2.434 9.309 2.628 1.00 94.56 81 GLY A CA 1
ATOM 606 C C . GLY A 1 81 ? -1.729 8.414 1.616 1.00 94.56 81 GLY A C 1
ATOM 607 O O . GLY A 1 81 ? -2.306 7.467 1.073 1.00 94.56 81 GLY A O 1
ATOM 608 N N . ILE A 1 82 ? -0.451 8.710 1.400 1.00 95.25 82 ILE A N 1
ATOM 609 C CA . ILE A 1 82 ? 0.428 7.977 0.493 1.00 95.25 82 ILE A CA 1
ATOM 610 C C . ILE A 1 82 ? 1.675 7.563 1.266 1.00 95.25 82 ILE A C 1
ATOM 612 O O . ILE A 1 82 ? 2.261 8.377 1.978 1.00 95.25 82 ILE A O 1
ATOM 616 N N . LEU A 1 83 ? 2.085 6.310 1.107 1.00 95.25 83 LEU A N 1
ATOM 617 C CA . LEU A 1 83 ? 3.294 5.763 1.700 1.00 95.25 83 LEU A CA 1
ATOM 618 C C . LEU A 1 83 ? 4.068 4.971 0.652 1.00 95.25 83 LEU A C 1
ATOM 620 O O . LEU A 1 83 ? 3.522 4.068 0.033 1.00 95.25 83 LEU A O 1
ATOM 624 N N . THR A 1 84 ? 5.347 5.277 0.456 1.00 95.12 84 THR A N 1
ATOM 625 C CA . THR A 1 84 ? 6.215 4.465 -0.410 1.00 95.12 84 THR A CA 1
ATOM 626 C C . THR A 1 84 ? 6.959 3.445 0.434 1.00 95.12 84 THR A C 1
ATOM 628 O O . THR A 1 84 ? 7.585 3.809 1.426 1.00 95.12 84 THR A O 1
ATOM 631 N N . MET A 1 85 ? 6.914 2.180 0.029 1.00 93.19 85 MET A N 1
ATOM 632 C CA . MET A 1 85 ? 7.593 1.088 0.717 1.00 93.19 85 MET A CA 1
ATOM 633 C C . MET A 1 85 ? 8.419 0.256 -0.252 1.00 93.19 85 MET A C 1
ATOM 635 O O . MET A 1 85 ? 8.106 0.150 -1.434 1.00 93.19 85 MET A O 1
ATOM 639 N N . ASP A 1 86 ? 9.481 -0.353 0.255 1.00 91.50 86 ASP A N 1
ATOM 640 C CA . ASP A 1 86 ? 10.345 -1.225 -0.532 1.00 91.50 86 ASP A CA 1
ATOM 641 C C . ASP A 1 86 ? 9.987 -2.690 -0.265 1.00 91.50 86 ASP A C 1
ATOM 643 O O . ASP A 1 86 ? 10.064 -3.161 0.872 1.00 91.50 86 ASP A O 1
ATOM 647 N N . LEU A 1 87 ? 9.597 -3.413 -1.316 1.00 88.94 87 LEU A N 1
ATOM 648 C CA . LEU A 1 87 ? 9.244 -4.831 -1.249 1.00 88.94 87 LEU A CA 1
ATOM 649 C C . LEU A 1 87 ? 10.432 -5.724 -0.854 1.00 88.94 87 LEU A C 1
ATOM 651 O O . LEU A 1 87 ? 10.210 -6.822 -0.343 1.00 88.94 87 LEU A O 1
ATOM 655 N N . SER A 1 88 ? 11.676 -5.253 -0.999 1.00 89.19 88 SER A N 1
ATOM 656 C CA . SER A 1 88 ? 12.872 -5.958 -0.515 1.00 89.19 88 SER A CA 1
ATOM 657 C C . SER A 1 88 ? 12.862 -6.175 1.006 1.00 89.19 88 SER A C 1
ATOM 659 O O . SER A 1 88 ? 13.460 -7.126 1.512 1.00 89.19 88 SER A O 1
ATOM 661 N N . ASN A 1 89 ? 12.119 -5.344 1.750 1.00 88.88 89 ASN A N 1
ATOM 662 C CA . ASN A 1 89 ? 11.991 -5.453 3.202 1.00 88.88 89 ASN A CA 1
ATOM 663 C C . ASN A 1 89 ? 10.992 -6.530 3.656 1.00 88.88 89 ASN A C 1
ATOM 665 O O . ASN A 1 89 ? 10.891 -6.790 4.857 1.00 88.88 89 ASN A O 1
ATOM 669 N N . GLY A 1 90 ? 10.283 -7.173 2.725 1.00 89.00 90 GLY A N 1
ATOM 670 C CA . GLY A 1 90 ? 9.354 -8.269 2.988 1.00 89.00 90 GLY A CA 1
ATOM 671 C C . GLY A 1 90 ? 7.894 -7.915 2.713 1.00 89.00 90 GLY A C 1
ATOM 672 O O . GLY A 1 90 ? 7.573 -6.883 2.122 1.00 89.00 90 GLY A O 1
ATOM 673 N N . VAL A 1 91 ? 6.997 -8.800 3.152 1.00 91.56 91 VAL A N 1
ATOM 674 C CA . VAL A 1 91 ? 5.558 -8.705 2.876 1.00 91.56 91 VAL A CA 1
ATOM 675 C C . VAL A 1 91 ? 4.942 -7.483 3.552 1.00 91.56 91 VAL A C 1
ATOM 677 O O . VAL A 1 91 ? 5.207 -7.189 4.719 1.00 91.56 91 VAL A O 1
ATOM 680 N N . ILE A 1 92 ? 4.079 -6.805 2.802 1.00 93.06 92 ILE A N 1
ATOM 681 C CA . ILE A 1 92 ? 3.280 -5.674 3.259 1.00 93.06 92 ILE A CA 1
ATOM 682 C C . ILE A 1 92 ? 1.937 -6.203 3.735 1.00 93.06 92 ILE A C 1
ATOM 684 O O . ILE A 1 92 ? 1.220 -6.849 2.976 1.00 93.06 92 ILE A O 1
ATOM 688 N N . THR A 1 93 ? 1.589 -5.916 4.984 1.00 93.25 93 THR A N 1
ATOM 689 C CA . THR A 1 93 ? 0.278 -6.248 5.548 1.00 93.25 93 THR A CA 1
ATOM 690 C C . THR A 1 93 ? -0.496 -4.969 5.816 1.00 93.25 93 THR A C 1
ATOM 692 O O . THR A 1 93 ? 0.045 -4.007 6.357 1.00 93.25 93 THR A O 1
ATOM 695 N N . LEU A 1 94 ? -1.770 -4.959 5.445 1.00 91.75 94 LEU A N 1
ATOM 696 C CA . LEU A 1 94 ? -2.670 -3.826 5.613 1.00 91.75 94 LEU A CA 1
ATOM 697 C C . LEU A 1 94 ? -3.788 -4.243 6.564 1.00 91.75 94 LEU A C 1
ATOM 699 O O . LEU A 1 94 ? -4.366 -5.314 6.404 1.00 91.75 94 LEU A O 1
ATOM 703 N N . SER A 1 95 ? -4.086 -3.405 7.551 1.00 90.69 95 SER A N 1
ATOM 704 C CA . SER A 1 95 ? -5.177 -3.632 8.498 1.00 90.69 95 SER A CA 1
ATOM 705 C C . SER A 1 95 ? -5.953 -2.350 8.715 1.00 90.69 95 SER A C 1
ATOM 707 O O . SER A 1 95 ? -5.374 -1.266 8.813 1.00 90.69 95 SER A O 1
ATOM 709 N N . THR A 1 96 ? -7.264 -2.473 8.877 1.00 90.44 96 THR A N 1
ATOM 710 C CA . THR A 1 96 ? -8.073 -1.376 9.399 1.00 90.44 96 THR A CA 1
ATOM 711 C C . THR A 1 96 ? -7.717 -1.123 10.863 1.00 90.44 96 THR A C 1
ATOM 713 O O . THR A 1 96 ? -7.226 -2.010 11.571 1.00 90.44 96 THR A O 1
ATOM 716 N N . THR A 1 97 ? -7.886 0.124 11.307 1.00 82.31 97 THR A N 1
ATOM 717 C CA . THR A 1 97 ? -7.543 0.520 12.684 1.00 82.31 97 THR A CA 1
ATOM 718 C C . THR A 1 97 ? -8.685 0.221 13.660 1.00 82.31 97 THR A C 1
ATOM 720 O O . THR A 1 97 ? -8.457 0.095 14.862 1.00 82.31 97 THR A O 1
ATOM 723 N N . THR A 1 98 ? -9.909 0.064 13.148 1.00 80.31 98 THR A N 1
ATOM 724 C CA . THR A 1 98 ? -11.109 -0.259 13.926 1.00 80.31 98 THR A CA 1
ATOM 725 C C . THR A 1 98 ? -11.770 -1.536 13.402 1.00 80.31 98 THR A C 1
ATOM 727 O O . THR A 1 98 ? -11.538 -1.952 12.270 1.00 80.31 98 THR A O 1
ATOM 730 N N . LYS A 1 99 ? -12.614 -2.167 14.229 1.00 75.38 99 LYS A N 1
ATOM 731 C CA . LYS A 1 99 ? -13.368 -3.375 13.842 1.00 75.38 99 LYS A CA 1
ATOM 732 C C . LYS A 1 99 ? -14.586 -3.084 12.958 1.00 75.38 99 LYS A C 1
ATOM 734 O O . LYS A 1 99 ? -15.158 -4.016 12.406 1.00 75.38 99 LYS A O 1
ATOM 739 N N . THR A 1 100 ? -15.016 -1.826 12.890 1.00 78.12 100 THR A N 1
ATOM 740 C CA . THR A 1 100 ? -16.183 -1.385 12.114 1.00 78.12 100 THR A CA 1
ATOM 741 C C . THR A 1 100 ? -15.803 -0.942 10.709 1.00 78.12 100 THR A C 1
ATOM 743 O O . THR A 1 100 ? -16.626 -1.033 9.802 1.00 78.12 100 THR A O 1
ATOM 746 N N . ASP A 1 101 ? -14.563 -0.491 10.524 1.00 82.06 101 ASP A N 1
ATOM 747 C CA . ASP A 1 101 ? -14.033 -0.138 9.215 1.00 82.06 101 ASP A CA 1
ATOM 748 C C . ASP A 1 101 ? -13.627 -1.406 8.460 1.00 82.06 101 ASP A C 1
ATOM 750 O O . ASP A 1 101 ? -12.894 -2.253 8.981 1.00 82.06 101 ASP A O 1
ATOM 754 N N . ALA A 1 102 ? -14.084 -1.518 7.215 1.00 82.69 102 ALA A N 1
ATOM 755 C CA . ALA A 1 102 ? -13.778 -2.631 6.330 1.00 82.69 102 ALA A CA 1
ATOM 756 C C . ALA A 1 102 ? -13.202 -2.108 5.014 1.00 82.69 102 ALA A C 1
ATOM 758 O O . ALA A 1 102 ? -13.767 -1.207 4.393 1.00 82.69 102 ALA A O 1
ATOM 759 N N . VAL A 1 103 ? -12.091 -2.704 4.581 1.00 85.06 103 VAL A N 1
ATOM 760 C CA . VAL A 1 103 ? -11.553 -2.485 3.234 1.00 85.06 103 VAL A CA 1
ATOM 761 C C . VAL A 1 103 ? -12.483 -3.179 2.247 1.00 85.06 103 VAL A C 1
ATOM 763 O O . VAL A 1 103 ? -12.703 -4.385 2.357 1.00 85.06 103 VAL A O 1
ATOM 766 N N . LYS A 1 104 ? -13.039 -2.431 1.292 1.00 85.25 104 LYS A N 1
ATOM 767 C CA . LYS A 1 104 ? -13.918 -2.992 0.261 1.00 85.25 104 LYS A CA 1
ATOM 768 C C . LYS A 1 104 ? -13.101 -3.746 -0.773 1.00 85.25 104 LYS A C 1
ATOM 770 O O . LYS A 1 104 ? -13.465 -4.854 -1.157 1.00 85.25 104 LYS A O 1
ATOM 775 N N . PHE A 1 105 ? -12.007 -3.142 -1.227 1.00 88.31 105 PHE A N 1
ATOM 776 C CA . PHE A 1 105 ? -11.093 -3.761 -2.177 1.00 88.31 105 PHE A CA 1
ATOM 777 C C . PHE A 1 105 ? -9.700 -3.139 -2.120 1.00 88.31 105 PHE A C 1
ATOM 779 O O . PHE A 1 105 ? -9.505 -1.984 -1.738 1.00 88.31 105 PHE A O 1
ATOM 786 N N . ILE A 1 106 ? -8.724 -3.942 -2.539 1.00 91.25 106 ILE A N 1
ATOM 787 C CA . ILE A 1 106 ? -7.331 -3.543 -2.709 1.00 91.25 106 ILE A CA 1
ATOM 788 C C . ILE A 1 106 ? -6.989 -3.748 -4.179 1.00 91.25 106 ILE A C 1
ATOM 790 O O . ILE A 1 106 ? -7.153 -4.844 -4.709 1.00 91.25 106 ILE A O 1
ATOM 794 N N . THR A 1 107 ? -6.527 -2.691 -4.838 1.00 92.44 107 THR A N 1
ATOM 795 C CA . THR A 1 107 ? -6.143 -2.731 -6.253 1.00 92.44 107 THR A CA 1
ATOM 796 C C . THR A 1 107 ? -4.638 -2.569 -6.375 1.00 92.44 107 THR A C 1
ATOM 798 O O . THR A 1 107 ? -4.084 -1.609 -5.839 1.00 92.44 107 THR A O 1
ATOM 801 N N . LEU A 1 108 ? -3.987 -3.486 -7.095 1.00 91.69 108 LEU A N 1
ATOM 802 C CA . LEU A 1 108 ? -2.614 -3.313 -7.558 1.00 91.69 108 LEU A CA 1
ATOM 803 C C . LEU A 1 108 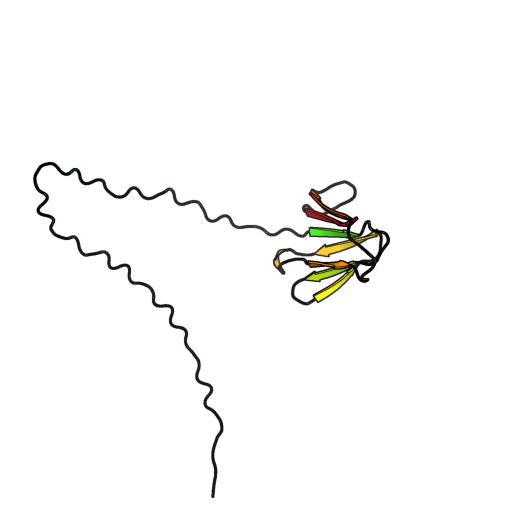? -2.650 -2.737 -8.975 1.00 91.69 108 LEU A C 1
ATOM 805 O O . LEU A 1 108 ? -3.194 -3.366 -9.882 1.00 91.69 108 LEU A O 1
ATOM 809 N N . SER A 1 109 ? -2.082 -1.552 -9.167 1.00 91.50 109 SER A N 1
ATOM 810 C CA . SER A 1 109 ? -1.990 -0.905 -10.476 1.00 91.50 109 SER A CA 1
ATOM 811 C C . SER A 1 109 ? -0.560 -0.499 -10.811 1.00 91.50 109 SER A C 1
ATOM 813 O O . SER A 1 109 ? 0.292 -0.389 -9.930 1.00 91.50 109 SER A O 1
ATOM 815 N N . GLY A 1 110 ? -0.324 -0.251 -12.099 1.00 90.44 110 GLY A N 1
ATOM 816 C CA . GLY A 1 110 ? 0.914 0.345 -12.584 1.00 90.44 110 GLY A CA 1
ATOM 817 C C . GLY A 1 110 ? 1.022 1.842 -12.278 1.00 90.44 110 GLY A C 1
ATOM 818 O O . GLY A 1 110 ? 0.097 2.452 -11.727 1.00 90.44 110 GLY A O 1
ATOM 819 N N . LYS A 1 111 ? 2.123 2.447 -12.732 1.00 91.62 111 LYS A N 1
ATOM 820 C CA . LYS A 1 111 ? 2.328 3.901 -12.722 1.00 91.62 111 LYS A CA 1
ATOM 821 C C . LYS A 1 111 ? 1.210 4.624 -13.480 1.00 91.62 111 LYS A C 1
ATOM 823 O O . LYS A 1 111 ? 0.885 4.272 -14.612 1.00 91.62 111 LYS A O 1
ATOM 828 N N . THR A 1 112 ? 0.650 5.668 -12.876 1.00 87.88 112 THR A N 1
ATOM 829 C CA . THR A 1 112 ? -0.412 6.507 -13.462 1.00 87.88 112 THR A CA 1
ATOM 830 C C . THR A 1 112 ? -0.181 7.973 -13.095 1.00 87.88 11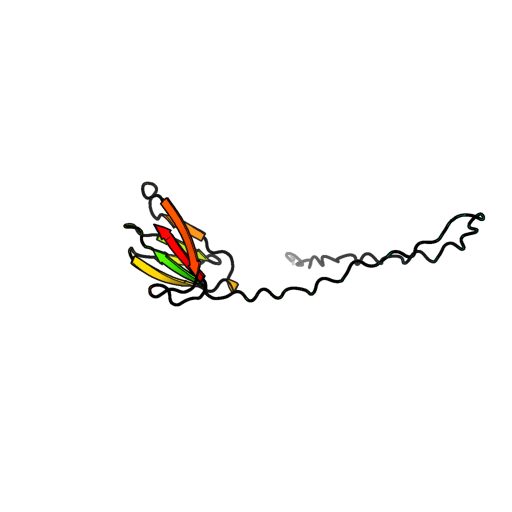2 THR A C 1
ATOM 832 O O . THR A 1 112 ? 0.705 8.281 -12.308 1.00 87.88 112 THR A O 1
ATOM 835 N N . GLY A 1 113 ? -0.984 8.912 -13.607 1.00 83.94 113 GLY A N 1
ATOM 836 C CA . GLY A 1 113 ? -0.869 10.324 -13.203 1.00 83.94 113 GLY A CA 1
ATOM 837 C C . GLY A 1 113 ? -0.982 10.546 -11.685 1.00 83.94 113 GLY A C 1
ATOM 838 O O . GLY A 1 113 ? -0.345 11.448 -11.147 1.00 83.94 113 GLY A O 1
ATOM 839 N N . ALA A 1 114 ? -1.742 9.697 -10.984 1.00 84.12 114 ALA A N 1
ATOM 840 C CA . ALA A 1 114 ? -1.892 9.770 -9.534 1.00 84.12 114 ALA A CA 1
ATOM 841 C C . ALA A 1 114 ? -0.801 9.003 -8.768 1.00 84.12 114 ALA A C 1
ATOM 843 O O . ALA A 1 114 ? -0.507 9.370 -7.636 1.00 84.12 114 ALA A O 1
ATOM 844 N N . CYS A 1 115 ? -0.195 7.969 -9.351 1.00 89.44 115 CYS A N 1
ATOM 845 C CA . CYS A 1 115 ? 0.768 7.116 -8.659 1.00 89.44 115 CYS A CA 1
ATOM 846 C C . CYS A 1 115 ? 2.128 7.139 -9.348 1.00 89.44 115 CYS A C 1
ATOM 848 O O . CYS A 1 115 ? 2.237 6.809 -10.529 1.00 89.44 115 CYS A O 1
ATOM 850 N N . GLN A 1 116 ? 3.164 7.518 -8.605 1.00 89.50 116 GLN A N 1
ATOM 851 C CA . GLN A 1 116 ? 4.474 7.816 -9.178 1.00 89.50 116 GLN A CA 1
ATOM 852 C C . GLN A 1 116 ? 5.373 6.583 -9.291 1.00 89.50 116 GLN A C 1
ATOM 854 O O . GLN A 1 116 ? 6.301 6.582 -10.109 1.00 89.50 116 GLN A O 1
ATOM 859 N N . GLN A 1 117 ? 5.084 5.541 -8.506 1.00 91.38 117 GLN A N 1
ATOM 860 C CA . GLN A 1 117 ? 5.815 4.276 -8.519 1.00 91.38 117 GLN A CA 1
ATOM 861 C C . GLN A 1 117 ? 5.287 3.307 -9.577 1.00 91.38 117 GLN A C 1
ATOM 863 O O . GLN A 1 117 ? 4.173 3.439 -10.078 1.00 91.38 117 GLN A O 1
ATOM 868 N N . GLU A 1 118 ? 6.107 2.315 -9.928 1.00 89.06 118 GLU A N 1
ATOM 869 C CA . GLU A 1 118 ? 5.704 1.274 -10.877 1.00 89.06 118 GLU A CA 1
ATOM 870 C C . GLU A 1 118 ? 4.608 0.364 -10.334 1.00 89.06 118 GLU A C 1
ATOM 872 O O . GLU A 1 118 ? 3.770 -0.083 -11.107 1.00 89.06 118 GLU A O 1
ATOM 877 N N . ASN A 1 119 ? 4.618 0.106 -9.027 1.00 90.81 119 ASN A N 1
ATOM 878 C CA . ASN A 1 119 ? 3.600 -0.677 -8.348 1.00 90.81 119 ASN A CA 1
ATOM 879 C C . ASN A 1 119 ? 2.840 0.226 -7.383 1.00 90.81 119 ASN A C 1
ATOM 881 O O . ASN A 1 119 ? 3.450 0.937 -6.583 1.00 90.81 119 ASN A O 1
ATOM 885 N N . CYS A 1 120 ? 1.515 0.157 -7.422 1.00 92.75 120 CYS A N 1
ATOM 886 C CA . CYS A 1 120 ? 0.638 0.997 -6.619 1.00 92.75 120 CYS A CA 1
ATOM 887 C C . CYS A 1 120 ? -0.432 0.140 -5.950 1.00 92.75 120 CYS A C 1
ATOM 889 O O . CYS A 1 120 ? -1.278 -0.432 -6.631 1.00 92.75 120 CYS A O 1
ATOM 891 N N . LEU A 1 121 ? -0.411 0.062 -4.624 1.00 93.75 121 LEU A N 1
ATOM 892 C CA . LEU A 1 121 ? -1.422 -0.604 -3.807 1.00 93.75 121 LEU A CA 1
ATOM 893 C C . LEU A 1 121 ? -2.437 0.433 -3.329 1.00 93.75 121 LEU A C 1
ATOM 895 O O . LEU A 1 121 ? -2.171 1.178 -2.392 1.00 93.75 121 LEU A O 1
ATOM 899 N N . THR A 1 122 ? -3.606 0.484 -3.963 1.00 92.75 122 THR A N 1
ATOM 900 C CA . THR A 1 122 ? -4.681 1.416 -3.590 1.00 92.75 122 THR A CA 1
ATOM 901 C C . THR A 1 122 ? -5.759 0.698 -2.790 1.00 92.75 122 THR A C 1
ATOM 903 O O . THR A 1 122 ? -6.303 -0.305 -3.252 1.00 92.75 122 THR A O 1
ATOM 906 N N . LEU A 1 123 ? -6.084 1.226 -1.611 1.00 92.38 123 LEU A N 1
ATOM 907 C CA . LEU A 1 123 ? -7.162 0.738 -0.751 1.00 92.38 123 LEU A CA 1
ATOM 908 C C . LEU A 1 123 ? -8.389 1.648 -0.854 1.00 92.38 123 LEU A C 1
ATOM 910 O O . LEU A 1 123 ? -8.231 2.871 -0.857 1.00 92.38 123 LEU A O 1
ATOM 914 N N . GLN A 1 124 ? -9.589 1.059 -0.883 1.00 86.00 124 GLN A N 1
ATOM 915 C CA . GLN A 1 124 ? -10.883 1.758 -0.841 1.00 86.00 124 GLN A CA 1
ATOM 916 C C . GLN A 1 124 ? -11.875 1.082 0.105 1.00 86.00 124 GLN A C 1
ATOM 918 O O . GLN A 1 124 ? -11.807 -0.161 0.263 1.00 86.00 124 GLN A O 1
#